Protein AF-A0AAD4LYK7-F1 (afdb_monomer)

Organism: NCBI:txid376703

Solvent-accessible surface area (backbone atoms only — not comparable to full-atom values): 7414 Å² total; per-residue (Å²): 136,85,81,64,79,72,73,75,69,79,71,77,64,86,78,76,68,64,75,81,60,74,49,46,43,82,35,34,35,33,31,46,42,76,45,100,92,63,58,49,70,34,34,42,39,53,85,88,63,39,31,36,40,49,88,94,44,77,42,85,47,49,72,66,55,64,75,66,46,87,54,51,78,73,45,78,41,69,41,64,75,69,77,84,77,52,96,83,63,80,54,66,74,56,57,50,52,53,50,52,56,49,53,54,54,51,51,51,48,52,52,50,51,54,56,60,73,74,108

pLDDT: mean 76.74, std 15.57, range [39.91, 94.5]

Foldseek 3Di:
DDDDPVVVVPPPDPCVDDPVVVQKDWAKWWFWADDPVDIFIKMWGPDPFTWIGGPVDIGGDDPCCVVPDPTDTPDIDIDGNDDPPDVPDDDVVVVVVVVVVVVVVVVVVVVVVVVVVVD

Radius of gyration: 25.35 Å; Cα contacts (8 Å, |Δi|>4): 107; chains: 1; bounding box: 47×56×75 Å

Sequence (119 aa):
MKVSLWFLISQVGSYRGPEALYDYELFAVINYDGQIDNGHYTSFTCFQDMCHYDDDKVTPAMLTNMLGTSAPIYIAFYVKTWLEYKPYITPSCVLTRESETKQAKEHEREVEDELFATV

Nearest PDB structures (foldseek):
  5wch-assembly1_D  TM=6.441E-01  e=1.184E-02  Homo sapiens
  5wch-assembly1_C  TM=6.425E-01  e=1.888E-02  Homo sapiens
  7lfu-assembly1_D  TM=6.868E-01  e=5.088E-02  Severe acute respiratory syndrome-related coronavirus
  7skr-assembly1_A  TM=5.493E-01  e=5.718E-02  Bat SARS CoV Rf1/2004
  4mm3-assembly1_B  TM=5.542E-01  e=6.425E-02  Severe acute respiratory syndrome-related coronavirus

Mean predicted aligned error: 15.48 Å

Secondary structure (DSSP, 8-state):
----GG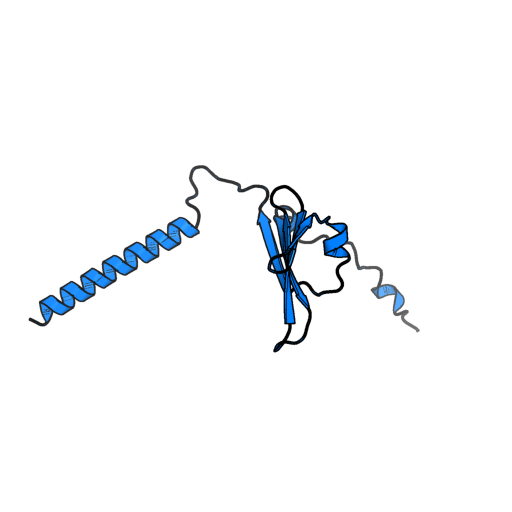GGSTT-------GGGGGEEEEEEEEEEEETTEEEEEEEEESSSEEEEETTEEEE--HHHHHT-SSPEEEEEEEES-----TT---HHHHHHHHHHHHHHHHHHHHHHHHHHT-

Structure (mmCIF, N/CA/C/O backbone):
data_AF-A0AAD4LYK7-F1
#
_entry.id   AF-A0AAD4LYK7-F1
#
loop_
_atom_site.group_PDB
_atom_site.id
_atom_site.type_symbol
_atom_site.label_atom_id
_atom_site.label_alt_id
_atom_site.label_comp_id
_atom_site.label_asym_id
_atom_site.label_entity_id
_atom_site.label_seq_id
_atom_site.pdbx_PDB_ins_code
_atom_site.Cartn_x
_atom_site.Cartn_y
_atom_site.Cartn_z
_atom_site.occupancy
_atom_site.B_iso_or_equiv
_atom_site.auth_seq_id
_atom_site.auth_comp_id
_atom_site.auth_asym_id
_atom_site.auth_atom_id
_atom_site.pdbx_PDB_model_num
ATOM 1 N N . MET A 1 1 ? -33.615 3.533 -47.305 1.00 39.91 1 MET A N 1
ATOM 2 C CA . MET A 1 1 ? -33.581 4.305 -46.043 1.00 39.91 1 MET A CA 1
ATOM 3 C C . MET A 1 1 ? -32.330 3.886 -45.282 1.00 39.91 1 MET A C 1
ATOM 5 O O . MET A 1 1 ? -32.253 2.742 -44.863 1.00 39.91 1 MET A O 1
ATOM 9 N N . LYS A 1 2 ? -31.298 4.739 -45.231 1.00 44.28 2 LYS A N 1
ATOM 10 C CA . LYS A 1 2 ? -30.034 4.458 -44.526 1.00 44.28 2 LYS A CA 1
ATOM 11 C C . LYS A 1 2 ? -30.176 4.967 -43.096 1.00 44.28 2 LYS A C 1
ATOM 13 O O . LYS A 1 2 ? -30.155 6.174 -42.878 1.00 44.28 2 LYS A O 1
ATOM 18 N N . VAL A 1 3 ? -30.382 4.056 -42.152 1.00 46.25 3 VAL A N 1
ATOM 19 C CA . VAL A 1 3 ? -30.377 4.387 -40.725 1.00 46.25 3 VAL A CA 1
ATOM 20 C C . VAL A 1 3 ? -28.917 4.614 -40.340 1.00 46.25 3 VAL A C 1
ATOM 22 O O . VAL A 1 3 ? -28.089 3.714 -40.466 1.00 46.25 3 VAL A O 1
ATOM 25 N N . SER A 1 4 ? -28.574 5.856 -40.007 1.00 44.59 4 SER A N 1
ATOM 26 C CA . SER A 1 4 ? -27.206 6.253 -39.681 1.00 44.59 4 SER A CA 1
ATOM 27 C C . SER A 1 4 ? -26.817 5.674 -38.320 1.00 44.59 4 SER A C 1
ATOM 29 O O . SER A 1 4 ? -27.402 6.034 -37.300 1.00 44.59 4 SER A O 1
ATOM 31 N N . LEU A 1 5 ? -25.809 4.797 -38.310 1.00 48.34 5 LEU A N 1
ATOM 32 C CA . LEU A 1 5 ? -25.238 4.157 -37.116 1.00 48.34 5 LEU A CA 1
ATOM 33 C C . LEU A 1 5 ? -24.651 5.174 -36.109 1.00 48.34 5 LEU A C 1
ATOM 35 O O . LEU A 1 5 ? -24.379 4.839 -34.961 1.00 48.34 5 LEU A O 1
ATOM 39 N N . TRP A 1 6 ? -24.513 6.438 -36.516 1.00 48.81 6 TRP A N 1
ATOM 40 C CA . TRP A 1 6 ? -24.038 7.539 -35.681 1.00 48.81 6 TRP A CA 1
ATOM 41 C C . TRP A 1 6 ? -25.028 7.986 -34.597 1.00 48.81 6 TRP A C 1
ATOM 43 O O . TRP A 1 6 ? -24.617 8.638 -33.642 1.00 48.81 6 TRP A O 1
ATOM 53 N N . PHE A 1 7 ? -26.315 7.628 -34.689 1.00 41.72 7 PHE A N 1
ATOM 54 C CA . PHE A 1 7 ? -27.311 8.079 -33.706 1.00 41.72 7 PHE A CA 1
ATOM 55 C C . PHE A 1 7 ? -27.255 7.313 -32.370 1.00 41.72 7 PHE A C 1
ATOM 57 O O . PHE A 1 7 ? -27.802 7.776 -31.375 1.00 41.72 7 PHE A O 1
ATOM 64 N N . LEU A 1 8 ? -26.565 6.166 -32.320 1.00 42.53 8 LEU A N 1
ATOM 65 C CA . LEU A 1 8 ? -26.492 5.314 -31.124 1.00 42.53 8 LEU A CA 1
ATOM 66 C C . LEU A 1 8 ? -25.271 5.585 -30.230 1.00 42.53 8 LEU A C 1
ATOM 68 O O . LEU A 1 8 ? -25.213 5.074 -29.118 1.00 42.53 8 LEU A O 1
ATOM 72 N N . ILE A 1 9 ? -24.321 6.417 -30.670 1.00 49.03 9 ILE A N 1
ATOM 73 C CA . ILE A 1 9 ? -23.088 6.704 -29.909 1.00 49.03 9 ILE A CA 1
ATOM 74 C C . ILE A 1 9 ? -23.234 7.966 -29.031 1.00 49.03 9 ILE A C 1
ATOM 76 O O . ILE A 1 9 ? -22.430 8.207 -28.138 1.00 49.03 9 ILE A O 1
ATOM 80 N N . SER A 1 10 ? -24.306 8.749 -29.197 1.00 43.31 10 SER A N 1
ATOM 81 C CA . SER A 1 10 ? -24.487 10.016 -28.466 1.00 43.31 10 SER A CA 1
ATOM 82 C C . SER A 1 10 ? -25.153 9.885 -27.083 1.00 43.31 10 SER A C 1
ATOM 84 O O . SER A 1 10 ? -25.501 10.899 -26.482 1.00 43.31 10 SER A O 1
ATOM 86 N N . GLN A 1 11 ? -25.351 8.666 -26.572 1.00 49.19 11 GLN A N 1
ATOM 87 C CA . GLN A 1 11 ? -26.004 8.399 -25.279 1.00 49.19 11 GLN A CA 1
ATOM 88 C C . GLN A 1 11 ? -25.069 7.743 -24.250 1.00 49.19 11 GLN A C 1
ATOM 90 O O . GLN A 1 11 ? -25.541 7.169 -23.274 1.00 49.19 11 GLN A O 1
ATOM 95 N N . VAL A 1 12 ? -23.745 7.877 -24.386 1.00 49.75 12 VAL A N 1
ATOM 96 C CA . VAL A 1 12 ? -22.848 7.652 -23.237 1.00 49.75 12 VAL A CA 1
ATOM 97 C C . VAL A 1 12 ? -22.858 8.922 -22.388 1.00 49.75 12 VAL A C 1
ATOM 99 O O . VAL A 1 12 ? -21.883 9.663 -22.292 1.00 49.75 12 VAL A O 1
ATOM 102 N N . GLY A 1 13 ? -24.031 9.215 -21.821 1.00 45.75 13 GLY A N 1
ATOM 103 C CA . GLY A 1 13 ? -24.132 10.121 -20.693 1.00 45.75 13 GLY A CA 1
ATOM 104 C C . GLY A 1 13 ? -23.180 9.621 -19.616 1.00 45.75 13 GLY A C 1
ATOM 105 O O . GLY A 1 13 ? -23.043 8.415 -19.420 1.00 45.75 13 GLY A O 1
ATOM 106 N N . SER A 1 14 ? -22.492 10.558 -18.972 1.00 54.94 14 SER A N 1
ATOM 107 C CA . SER A 1 14 ? -21.607 10.338 -17.832 1.00 54.94 14 SER A CA 1
ATOM 108 C C . SER A 1 14 ? -22.327 9.535 -16.740 1.00 54.94 14 SER A C 1
ATOM 110 O O . SER A 1 14 ? -22.857 10.117 -15.794 1.00 54.94 14 SER A O 1
ATOM 112 N N . TYR A 1 15 ? -22.361 8.204 -16.850 1.00 49.94 15 TYR A N 1
ATOM 113 C CA . TYR A 1 15 ? -22.798 7.318 -15.781 1.00 49.94 15 TYR A CA 1
ATOM 114 C C . TYR A 1 15 ? -21.676 7.329 -14.746 1.00 49.94 15 TYR A C 1
ATOM 116 O O . TYR A 1 15 ? -20.740 6.538 -14.733 1.00 49.94 15 TYR A O 1
ATOM 124 N N . ARG A 1 16 ? -21.709 8.348 -13.900 1.00 52.53 16 ARG A N 1
ATOM 125 C CA . ARG A 1 16 ? -20.731 8.569 -12.847 1.00 52.53 16 ARG A CA 1
ATOM 126 C C . ARG A 1 16 ? -21.079 7.645 -11.671 1.00 52.53 16 ARG A C 1
ATOM 128 O O . ARG A 1 16 ? -21.356 8.132 -10.594 1.00 52.53 16 ARG A O 1
ATOM 135 N N . GLY A 1 17 ? -21.138 6.333 -11.915 1.00 56.66 17 GLY A N 1
ATOM 136 C CA . GLY A 1 17 ? -21.387 5.275 -10.927 1.00 56.66 17 GLY A CA 1
ATOM 137 C C . GLY A 1 17 ? -22.614 5.447 -10.000 1.00 56.66 17 GLY A C 1
ATOM 138 O O . GLY A 1 17 ? -23.314 6.454 -10.018 1.00 56.66 17 GLY A O 1
ATOM 139 N N . PRO A 1 18 ? -22.926 4.434 -9.182 1.00 62.47 18 PRO A N 1
ATOM 140 C CA . PRO A 1 18 ? -23.778 4.585 -8.003 1.00 62.47 18 PRO A CA 1
ATOM 141 C C . PRO A 1 18 ? -23.181 5.583 -7.002 1.00 62.47 18 PRO A C 1
ATOM 143 O O . PRO A 1 18 ? -21.974 5.582 -6.782 1.00 62.47 18 PRO A O 1
ATOM 146 N N . GLU A 1 19 ? -24.014 6.378 -6.330 1.00 57.12 19 GLU A N 1
ATOM 147 C CA . GLU A 1 19 ? -23.547 7.396 -5.373 1.00 57.12 19 GLU A CA 1
ATOM 148 C C . GLU A 1 19 ? -22.748 6.792 -4.196 1.00 57.12 19 GLU A C 1
ATOM 150 O O . GLU A 1 19 ? -21.776 7.374 -3.728 1.00 57.12 19 GLU A O 1
ATOM 155 N N . ALA A 1 20 ? -23.070 5.552 -3.809 1.00 57.97 20 ALA A N 1
ATOM 156 C CA . ALA A 1 20 ? -22.364 4.789 -2.776 1.00 57.97 20 ALA A CA 1
ATOM 157 C C . ALA A 1 20 ? -20.886 4.473 -3.101 1.00 57.97 20 ALA A C 1
ATOM 159 O O . ALA A 1 20 ? -20.140 4.080 -2.206 1.00 57.97 20 ALA A O 1
ATOM 160 N N . LEU A 1 21 ? -20.449 4.624 -4.359 1.00 57.03 21 LEU A N 1
ATOM 161 C CA . LEU A 1 21 ? -19.040 4.479 -4.747 1.00 57.03 21 LEU A CA 1
ATOM 162 C C . LEU A 1 21 ? -18.195 5.707 -4.363 1.00 57.03 21 LEU A C 1
ATOM 164 O O . LEU A 1 21 ? -16.978 5.580 -4.272 1.00 57.03 21 LEU A O 1
ATOM 168 N N . TYR A 1 22 ? -18.810 6.870 -4.112 1.00 56.16 22 TYR A N 1
ATOM 169 C CA . TYR A 1 22 ? -18.091 8.105 -3.765 1.00 56.16 22 TYR A CA 1
ATOM 170 C C . TYR A 1 22 ? -17.633 8.186 -2.309 1.00 56.16 22 TYR A C 1
ATOM 172 O O . TYR A 1 22 ? -16.848 9.068 -1.975 1.00 56.16 22 TYR A O 1
ATOM 180 N N . ASP A 1 23 ? -18.067 7.254 -1.462 1.00 72.31 23 ASP A N 1
ATOM 181 C CA . ASP A 1 23 ? -17.623 7.176 -0.067 1.00 72.31 23 ASP A CA 1
ATOM 182 C C . ASP A 1 23 ? -16.283 6.446 0.094 1.00 72.31 23 ASP A C 1
ATOM 184 O O . ASP A 1 23 ? -15.811 6.272 1.219 1.00 72.31 23 ASP A O 1
ATOM 188 N N . TYR A 1 24 ? -15.699 5.966 -1.006 1.00 79.69 24 TYR A N 1
ATOM 189 C CA . TYR A 1 24 ? -14.501 5.144 -1.008 1.00 79.69 24 TYR A CA 1
ATOM 190 C C . TYR A 1 24 ? -13.337 5.861 -1.684 1.00 79.69 24 TYR A C 1
ATOM 192 O O . TYR A 1 24 ? -13.387 6.207 -2.864 1.00 79.69 24 TYR A O 1
ATOM 200 N N . GLU A 1 25 ? -12.255 6.024 -0.938 1.00 83.12 25 GLU A N 1
ATOM 201 C CA . GLU A 1 25 ? -11.000 6.571 -1.422 1.00 83.12 25 GLU A CA 1
ATOM 202 C C . GLU A 1 25 ? -10.040 5.436 -1.778 1.00 83.12 25 GLU A C 1
ATOM 204 O O . GLU A 1 25 ? -9.951 4.421 -1.079 1.00 83.12 25 GLU A O 1
ATOM 209 N N . LEU A 1 26 ? -9.334 5.588 -2.896 1.00 85.69 26 LEU A N 1
ATOM 210 C CA . LEU A 1 26 ? -8.315 4.634 -3.303 1.00 85.69 26 LEU A CA 1
ATOM 211 C C . LEU A 1 26 ? -7.110 4.755 -2.364 1.00 85.69 26 LEU A C 1
ATOM 213 O O . LEU A 1 26 ? -6.449 5.788 -2.327 1.00 85.69 26 LEU A O 1
ATOM 217 N N . PHE A 1 27 ? -6.824 3.685 -1.632 1.00 88.06 27 PHE A N 1
ATOM 218 C CA . PHE A 1 27 ? -5.781 3.664 -0.610 1.00 88.06 27 PHE A CA 1
ATOM 219 C C . PHE A 1 27 ? -4.483 3.041 -1.118 1.00 88.06 27 PHE A C 1
ATOM 221 O O . PHE A 1 27 ? -3.396 3.567 -0.882 1.00 88.06 27 PHE A O 1
ATOM 228 N N . ALA A 1 28 ? -4.589 1.913 -1.819 1.00 91.56 28 ALA A N 1
ATOM 229 C CA . ALA A 1 28 ? -3.429 1.207 -2.338 1.00 91.56 28 ALA A CA 1
ATOM 230 C C . ALA A 1 28 ? -3.754 0.482 -3.637 1.00 91.56 28 ALA A C 1
ATOM 232 O O . ALA A 1 28 ? -4.884 0.051 -3.860 1.00 91.56 28 ALA A O 1
ATOM 233 N N . VAL A 1 29 ? -2.749 0.314 -4.481 1.00 92.75 29 VAL A N 1
ATOM 234 C CA . VAL A 1 29 ? -2.838 -0.413 -5.739 1.00 92.75 29 VAL A CA 1
ATOM 235 C C . VAL A 1 29 ? -1.620 -1.296 -5.885 1.00 92.75 29 VAL A C 1
ATOM 237 O O . VAL A 1 29 ? -0.497 -0.844 -5.685 1.00 92.75 29 VAL A O 1
ATOM 240 N N . ILE A 1 30 ? -1.852 -2.555 -6.233 1.00 94.06 30 ILE A N 1
ATOM 241 C CA . ILE A 1 30 ? -0.810 -3.507 -6.588 1.00 94.06 30 ILE A CA 1
ATOM 242 C C . ILE A 1 30 ? -0.827 -3.669 -8.097 1.00 94.06 30 ILE A C 1
ATOM 244 O O . ILE A 1 30 ? -1.843 -4.044 -8.696 1.00 94.06 30 ILE A O 1
ATOM 248 N N . ASN A 1 31 ? 0.326 -3.402 -8.684 1.00 92.81 31 ASN A N 1
ATOM 249 C CA . ASN A 1 31 ? 0.584 -3.587 -10.091 1.00 92.81 31 ASN A CA 1
ATOM 250 C C . ASN A 1 31 ? 1.304 -4.911 -10.286 1.00 92.81 31 ASN A C 1
ATOM 252 O O . ASN A 1 31 ? 2.047 -5.379 -9.421 1.00 92.81 31 ASN A O 1
ATOM 256 N N . TYR A 1 32 ? 1.077 -5.498 -11.448 1.00 91.88 32 TYR A N 1
ATOM 257 C CA . TYR A 1 32 ? 1.763 -6.702 -11.860 1.00 91.88 32 TYR A CA 1
ATOM 258 C C . TYR A 1 32 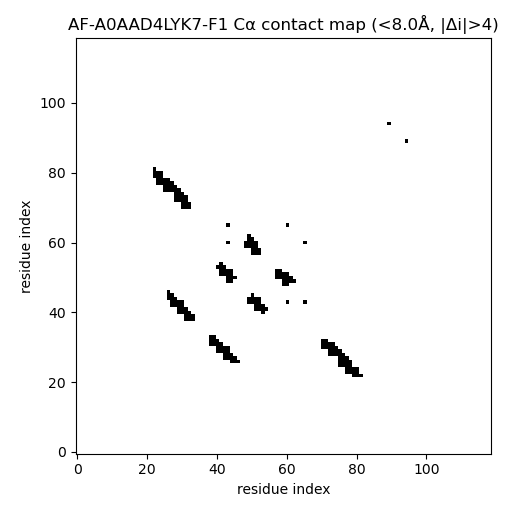? 2.282 -6.509 -13.274 1.00 91.88 32 TYR A C 1
ATOM 260 O O . TYR A 1 32 ? 1.504 -6.204 -14.179 1.00 91.88 32 TYR A O 1
ATOM 268 N N . ASP A 1 33 ? 3.585 -6.683 -13.457 1.00 90.75 33 ASP A N 1
ATOM 269 C CA . ASP A 1 33 ? 4.224 -6.598 -14.764 1.00 90.75 33 ASP A CA 1
ATOM 270 C C . ASP A 1 33 ? 4.934 -7.911 -15.094 1.00 90.75 33 ASP A C 1
ATOM 272 O O . ASP A 1 33 ? 5.795 -8.370 -14.346 1.00 90.75 33 ASP A O 1
ATOM 276 N N . GLY A 1 34 ? 4.564 -8.538 -16.210 1.00 88.56 34 GLY A N 1
ATOM 277 C CA . GLY A 1 34 ? 5.167 -9.787 -16.676 1.00 88.56 34 GLY A CA 1
ATOM 278 C C . GLY A 1 34 ? 4.166 -10.898 -16.994 1.00 88.56 34 GLY A C 1
ATOM 279 O O . GLY A 1 34 ? 2.980 -10.664 -17.227 1.00 88.56 34 GLY A O 1
ATOM 280 N N . GLN A 1 35 ? 4.681 -12.125 -17.082 1.00 87.06 35 GLN A N 1
ATOM 281 C CA . GLN A 1 35 ? 3.904 -13.330 -17.392 1.00 87.06 35 GLN A CA 1
ATOM 282 C C . GLN A 1 35 ? 3.611 -14.124 -16.130 1.00 87.06 35 GLN A C 1
ATOM 284 O O . GLN A 1 35 ? 4.424 -14.086 -15.215 1.00 87.06 35 GLN A O 1
ATOM 289 N N . ILE A 1 36 ? 2.529 -14.913 -16.132 1.00 83.75 36 ILE A N 1
ATOM 290 C CA . ILE A 1 36 ? 2.021 -15.650 -14.959 1.00 83.75 36 ILE A CA 1
ATOM 291 C C . ILE A 1 36 ? 3.106 -16.393 -14.158 1.00 83.75 36 ILE A C 1
ATOM 293 O O . ILE A 1 36 ? 3.055 -16.392 -12.932 1.00 83.75 36 ILE A O 1
ATOM 297 N N . ASP A 1 37 ? 4.109 -16.953 -14.841 1.00 87.81 37 ASP A N 1
ATOM 298 C CA . ASP A 1 37 ? 5.204 -17.714 -14.23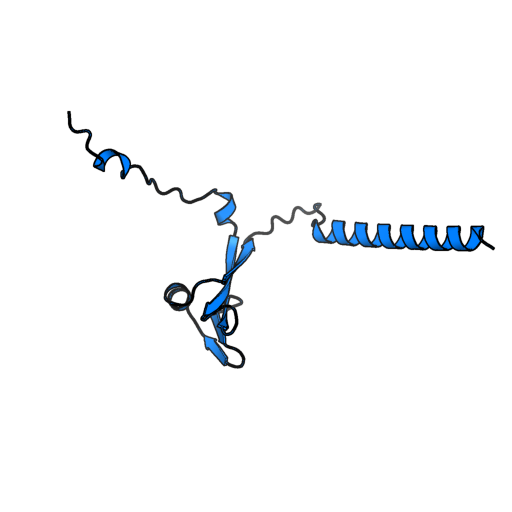0 1.00 87.81 37 ASP A CA 1
ATOM 299 C C . ASP A 1 37 ? 6.400 -16.851 -13.794 1.00 87.81 37 ASP A C 1
ATOM 301 O O . ASP A 1 37 ? 7.218 -17.287 -12.988 1.00 87.81 37 ASP A O 1
ATOM 305 N N . ASN A 1 38 ? 6.540 -15.643 -14.343 1.00 87.06 38 ASN A N 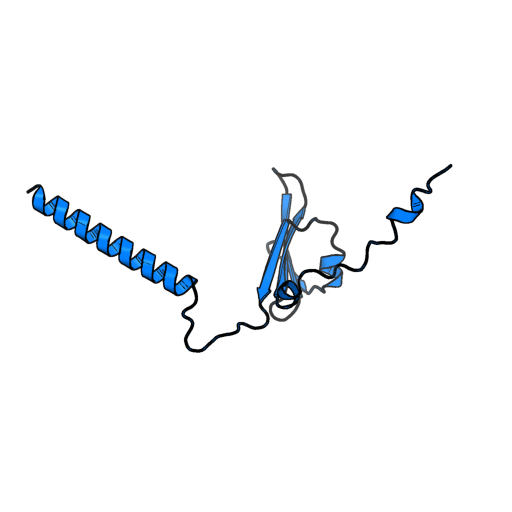1
ATOM 306 C CA . ASN A 1 38 ? 7.668 -14.754 -14.092 1.00 87.06 38 ASN A CA 1
ATOM 307 C C . ASN A 1 38 ? 7.255 -13.286 -14.277 1.00 87.06 38 ASN A C 1
ATOM 309 O O . ASN A 1 38 ? 7.483 -12.677 -15.329 1.00 87.06 38 ASN A O 1
ATOM 313 N N . GLY A 1 39 ? 6.615 -12.738 -13.250 1.00 89.19 39 GLY A N 1
ATOM 314 C CA . GLY A 1 39 ? 6.242 -11.332 -13.188 1.00 89.19 39 GLY A CA 1
ATOM 315 C C . GLY A 1 39 ? 6.700 -10.686 -11.891 1.00 89.19 39 GLY A C 1
ATOM 316 O O . GLY A 1 39 ? 7.068 -11.371 -10.936 1.00 89.19 39 GLY A O 1
ATOM 317 N N . HIS A 1 40 ? 6.685 -9.361 -11.889 1.00 91.56 40 HIS A N 1
ATOM 318 C CA . HIS A 1 40 ? 7.129 -8.526 -10.791 1.00 91.56 40 HIS A CA 1
ATOM 319 C C . HIS A 1 40 ? 5.953 -7.758 -10.203 1.00 91.56 40 HIS A C 1
ATOM 321 O O . HIS A 1 40 ? 5.162 -7.161 -10.938 1.00 91.56 40 HIS A O 1
ATOM 327 N N . TYR A 1 41 ? 5.829 -7.795 -8.880 1.00 93.62 41 TYR A N 1
ATOM 328 C CA . TYR A 1 41 ? 4.783 -7.072 -8.171 1.00 93.62 41 TYR A CA 1
ATOM 329 C C . TYR A 1 41 ? 5.354 -5.782 -7.610 1.00 93.62 41 TYR A C 1
ATOM 331 O O . TYR A 1 41 ? 6.313 -5.795 -6.845 1.00 93.62 41 TYR A O 1
ATOM 339 N N . THR A 1 42 ? 4.706 -4.671 -7.935 1.00 94.50 42 THR A N 1
ATOM 340 C CA . THR A 1 42 ? 4.986 -3.382 -7.303 1.00 94.50 42 THR A CA 1
ATOM 341 C C . THR A 1 42 ? 3.710 -2.821 -6.706 1.00 94.50 42 THR A C 1
ATOM 343 O O . THR A 1 42 ? 2.605 -3.278 -7.015 1.00 94.50 42 THR A O 1
ATOM 346 N N . SER A 1 43 ? 3.822 -1.841 -5.813 1.00 94.19 43 SER A N 1
ATOM 347 C CA . SER A 1 43 ? 2.630 -1.216 -5.244 1.00 94.19 43 SER A CA 1
ATOM 348 C C . SER A 1 43 ? 2.745 0.289 -5.098 1.00 94.19 43 SER A C 1
ATOM 350 O O . SER A 1 43 ? 3.814 0.830 -4.837 1.00 94.19 43 SER A O 1
ATOM 352 N N . PHE A 1 44 ? 1.613 0.966 -5.245 1.00 93.88 44 PHE A N 1
ATOM 353 C CA . PHE A 1 44 ? 1.428 2.365 -4.895 1.00 93.88 44 PHE A CA 1
ATOM 354 C C . PHE A 1 44 ? 0.520 2.426 -3.674 1.00 93.88 44 PHE A C 1
ATOM 356 O O . PHE A 1 44 ? -0.593 1.912 -3.725 1.00 93.88 44 PHE A O 1
ATOM 363 N N . THR A 1 45 ? 0.973 3.036 -2.583 1.00 92.00 45 THR A N 1
ATOM 364 C CA . THR A 1 45 ? 0.172 3.160 -1.354 1.00 92.00 45 THR A CA 1
ATOM 365 C C . THR A 1 45 ? 0.174 4.599 -0.859 1.00 92.00 45 THR A C 1
ATOM 367 O O . THR A 1 45 ? 1.215 5.256 -0.858 1.00 92.00 45 THR A O 1
ATOM 370 N N . CYS A 1 46 ? -0.994 5.074 -0.426 1.00 83.06 46 CYS A N 1
ATOM 371 C CA . CYS A 1 46 ? -1.209 6.400 0.138 1.00 83.06 46 CYS A CA 1
ATOM 372 C C . CYS A 1 46 ? -1.516 6.276 1.640 1.00 83.06 46 CYS A C 1
ATOM 374 O O . CYS A 1 46 ? -2.630 5.926 2.018 1.00 83.06 46 CYS A O 1
ATOM 376 N N . PHE A 1 47 ? -0.523 6.531 2.502 1.00 72.56 47 PHE A N 1
ATOM 377 C CA . PHE A 1 47 ? -0.723 6.567 3.964 1.00 72.56 47 PHE A CA 1
ATOM 378 C C . PHE A 1 47 ? -0.645 7.993 4.531 1.00 72.56 47 PHE A C 1
ATOM 380 O O . PHE A 1 47 ? -1.517 8.408 5.289 1.00 72.56 47 PHE A O 1
ATOM 387 N N . GLN A 1 48 ? 0.391 8.743 4.150 1.00 76.81 48 GLN A N 1
ATOM 388 C CA . GLN A 1 48 ? 0.541 10.181 4.426 1.00 76.81 48 GLN A CA 1
ATOM 389 C C . GLN A 1 48 ? 0.854 10.906 3.120 1.00 76.81 48 GLN A C 1
ATOM 391 O O . GLN A 1 48 ? 0.110 11.787 2.708 1.00 76.81 48 GLN A O 1
ATOM 396 N N . ASP A 1 49 ? 1.897 10.431 2.442 1.00 83.50 49 ASP A N 1
ATOM 397 C CA . ASP A 1 49 ? 2.220 10.746 1.058 1.00 83.50 49 ASP A CA 1
ATOM 398 C C . ASP A 1 49 ? 2.120 9.469 0.211 1.00 83.50 49 ASP A C 1
ATOM 400 O O . ASP A 1 49 ? 2.207 8.350 0.730 1.00 83.50 49 ASP A O 1
ATOM 404 N N . MET A 1 50 ? 1.916 9.631 -1.097 1.00 87.81 50 MET A N 1
ATOM 405 C CA . MET A 1 50 ? 1.894 8.511 -2.035 1.00 87.81 50 MET A CA 1
ATOM 406 C C . MET A 1 50 ? 3.321 7.990 -2.233 1.00 87.81 50 MET A C 1
ATOM 408 O O . MET A 1 50 ? 4.210 8.742 -2.628 1.00 87.81 50 MET A O 1
ATOM 412 N N . CYS A 1 51 ? 3.534 6.696 -2.021 1.00 93.12 51 CYS A N 1
ATOM 413 C CA . CYS A 1 51 ? 4.820 6.038 -2.241 1.00 93.12 51 CYS A CA 1
ATOM 414 C C . CYS A 1 51 ? 4.664 4.852 -3.192 1.00 93.12 51 CYS A C 1
ATOM 416 O O . CYS A 1 51 ? 3.658 4.142 -3.153 1.00 93.12 51 CYS A O 1
ATOM 418 N N . HIS A 1 52 ? 5.677 4.641 -4.027 1.00 93.44 52 HIS A N 1
ATOM 419 C CA . HIS A 1 52 ? 5.861 3.441 -4.825 1.00 93.44 52 HIS A CA 1
ATOM 420 C C . HIS A 1 52 ? 6.825 2.494 -4.107 1.00 93.44 52 HIS A C 1
ATOM 422 O O . HIS A 1 52 ? 7.907 2.901 -3.676 1.00 93.44 52 HIS A O 1
ATOM 428 N N . TYR A 1 53 ? 6.420 1.239 -3.985 1.00 93.50 53 TYR A N 1
ATOM 429 C CA . TYR A 1 53 ? 7.162 0.169 -3.340 1.00 93.50 53 TYR A CA 1
ATOM 430 C C . TYR A 1 53 ? 7.520 -0.882 -4.383 1.00 93.50 53 TYR A C 1
ATOM 432 O O . TYR A 1 53 ? 6.641 -1.430 -5.053 1.00 93.50 53 TYR A O 1
ATOM 440 N N . ASP A 1 54 ? 8.814 -1.144 -4.486 1.00 93.31 54 ASP A N 1
ATOM 441 C CA . ASP A 1 54 ? 9.438 -2.079 -5.412 1.00 93.31 54 ASP A CA 1
ATOM 442 C C . ASP A 1 54 ? 10.486 -2.877 -4.623 1.00 93.31 54 ASP A C 1
ATOM 444 O O . ASP A 1 54 ? 11.612 -2.418 -4.438 1.00 93.31 54 ASP A O 1
ATOM 448 N N . ASP A 1 55 ? 10.061 -4.005 -4.047 1.00 92.81 55 ASP A N 1
ATOM 449 C CA . ASP A 1 55 ? 10.819 -4.830 -3.099 1.00 92.81 55 ASP A CA 1
ATOM 450 C C . ASP A 1 55 ? 11.524 -4.025 -1.988 1.00 92.81 55 ASP A C 1
ATOM 452 O O . ASP A 1 55 ? 10.895 -3.596 -1.019 1.00 92.81 55 ASP A O 1
ATOM 456 N N . ASP A 1 56 ? 12.838 -3.821 -2.097 1.00 93.62 56 ASP A N 1
ATOM 457 C CA . ASP A 1 56 ? 13.650 -3.099 -1.117 1.00 93.62 56 ASP A CA 1
ATOM 458 C C . ASP A 1 56 ? 13.696 -1.580 -1.366 1.00 93.62 56 ASP A C 1
ATOM 460 O O . ASP A 1 56 ? 14.280 -0.829 -0.577 1.00 93.62 56 ASP A O 1
ATOM 464 N N . LYS A 1 57 ? 13.094 -1.106 -2.462 1.00 93.75 57 LYS A N 1
ATOM 465 C CA . LYS A 1 57 ? 13.078 0.299 -2.873 1.00 93.75 57 LYS A CA 1
ATOM 466 C C . LYS A 1 57 ? 11.741 0.944 -2.543 1.00 93.75 57 LYS A C 1
ATOM 468 O O . LYS A 1 57 ? 10.677 0.490 -2.952 1.00 93.75 57 LYS A O 1
ATOM 473 N N . VAL A 1 58 ? 11.820 2.079 -1.853 1.00 93.88 58 VAL A N 1
ATOM 474 C CA . VAL A 1 58 ? 10.670 2.939 -1.565 1.00 93.88 58 VAL A CA 1
ATOM 475 C C . VAL A 1 58 ? 10.939 4.307 -2.167 1.00 93.88 58 VAL A C 1
ATOM 477 O O . VAL A 1 58 ? 11.907 4.972 -1.792 1.00 93.88 58 VAL A O 1
ATOM 480 N N . THR A 1 59 ? 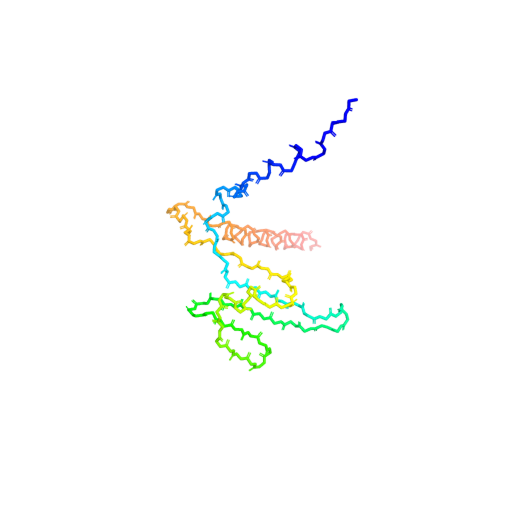10.099 4.726 -3.110 1.00 93.69 59 THR A N 1
ATOM 481 C CA . THR A 1 59 ? 10.231 6.017 -3.788 1.00 93.69 59 THR A CA 1
ATOM 482 C C . THR A 1 59 ? 8.969 6.859 -3.607 1.00 93.69 59 THR A C 1
ATOM 484 O O . THR A 1 59 ? 7.860 6.358 -3.792 1.00 93.69 59 THR A O 1
ATOM 487 N N . PRO A 1 60 ? 9.094 8.152 -3.258 1.00 93.56 60 PRO A N 1
ATOM 488 C CA . PRO A 1 60 ? 7.953 9.058 -3.268 1.00 93.56 60 PRO A CA 1
ATOM 489 C C . PRO A 1 60 ? 7.333 9.114 -4.666 1.00 93.56 60 PRO A C 1
ATOM 491 O O . PRO A 1 60 ? 8.039 9.201 -5.674 1.00 93.56 60 PRO A O 1
ATOM 494 N N . ALA A 1 61 ? 6.011 9.078 -4.729 1.00 91.19 61 ALA A N 1
ATOM 495 C CA . ALA A 1 61 ? 5.244 9.067 -5.961 1.00 91.19 61 ALA A CA 1
ATOM 496 C C . ALA A 1 61 ? 4.111 10.098 -5.904 1.00 91.19 61 ALA A C 1
ATOM 498 O O . ALA A 1 61 ? 3.815 10.699 -4.878 1.00 91.19 61 ALA A O 1
ATOM 499 N N . MET A 1 62 ? 3.469 10.318 -7.046 1.00 88.19 62 MET A N 1
ATOM 500 C CA . MET A 1 62 ? 2.246 11.110 -7.153 1.00 88.19 62 MET A CA 1
ATOM 501 C C . MET A 1 62 ? 1.171 10.277 -7.838 1.00 88.19 62 MET A C 1
ATOM 503 O O . MET A 1 62 ? 1.477 9.318 -8.551 1.00 88.19 62 MET A O 1
ATOM 507 N N . LEU A 1 63 ? -0.092 10.679 -7.687 1.00 84.94 63 LEU A N 1
ATOM 508 C CA . LEU A 1 63 ? -1.213 10.027 -8.369 1.00 84.94 63 LEU A CA 1
ATOM 509 C C . LEU A 1 63 ? -1.022 9.983 -9.892 1.00 84.94 63 LEU A C 1
ATOM 511 O O . LEU A 1 63 ? -1.352 8.990 -10.529 1.00 84.94 63 LEU A O 1
ATOM 515 N N . THR A 1 64 ? -0.408 11.014 -10.472 1.00 86.19 64 THR A N 1
ATOM 516 C CA . THR A 1 64 ? -0.041 11.046 -11.894 1.00 86.19 64 THR A CA 1
ATOM 517 C C . THR A 1 64 ? 0.906 9.917 -12.288 1.00 86.19 64 THR A C 1
ATOM 519 O O . THR A 1 64 ? 0.783 9.381 -13.383 1.00 86.19 64 THR A O 1
ATOM 522 N N . ASN A 1 65 ? 1.827 9.532 -11.403 1.00 85.88 65 ASN A N 1
ATOM 523 C CA . ASN A 1 65 ? 2.801 8.475 -11.669 1.00 85.88 65 ASN A CA 1
ATOM 524 C C . ASN A 1 65 ? 2.110 7.112 -11.641 1.00 85.88 65 ASN A C 1
ATOM 526 O O . ASN A 1 65 ? 2.351 6.284 -12.513 1.00 85.88 65 ASN A O 1
ATOM 530 N N . MET A 1 66 ? 1.199 6.917 -10.685 1.00 85.00 66 MET A N 1
ATOM 531 C CA . MET A 1 66 ? 0.378 5.713 -10.601 1.00 85.00 66 MET A CA 1
ATOM 532 C C . MET A 1 66 ? -0.504 5.555 -11.852 1.00 85.00 66 MET A C 1
ATOM 534 O O . MET A 1 66 ? -0.497 4.503 -12.482 1.00 85.00 66 MET A O 1
ATOM 538 N N . LEU A 1 67 ? -1.214 6.615 -12.256 1.00 84.12 67 LEU A N 1
ATOM 539 C CA . LEU A 1 67 ? -2.095 6.601 -13.433 1.00 84.12 67 LEU A CA 1
ATOM 540 C C . LEU A 1 67 ? -1.335 6.519 -14.766 1.00 84.12 67 LEU A C 1
ATOM 542 O O . LEU A 1 67 ? -1.885 6.045 -15.754 1.00 84.12 67 LEU A O 1
ATOM 546 N N . GLY A 1 68 ? -0.092 7.005 -14.805 1.00 82.94 68 GLY A N 1
ATOM 547 C CA . GLY A 1 68 ? 0.781 6.950 -15.978 1.00 82.94 68 GLY A CA 1
ATOM 548 C C . GLY A 1 68 ? 1.615 5.671 -16.083 1.00 82.94 68 GLY A C 1
ATOM 549 O O . GLY A 1 68 ? 2.377 5.528 -17.038 1.00 82.94 68 GLY A O 1
ATOM 550 N N . THR A 1 69 ? 1.510 4.758 -15.114 1.00 84.75 69 THR A N 1
ATOM 551 C CA . THR A 1 69 ? 2.256 3.497 -15.133 1.00 84.75 69 THR A CA 1
ATOM 552 C C . THR A 1 69 ? 1.704 2.572 -16.221 1.00 84.75 69 THR A C 1
ATOM 554 O O . THR A 1 69 ? 0.496 2.400 -16.349 1.00 84.75 69 THR A O 1
ATOM 557 N N . SER A 1 70 ? 2.596 1.968 -17.015 1.00 81.94 70 SER A N 1
ATOM 558 C CA . SER A 1 70 ? 2.208 1.049 -18.099 1.00 81.94 70 SER A CA 1
ATOM 559 C C . SER A 1 70 ? 1.797 -0.340 -17.601 1.00 81.94 70 SER A C 1
ATOM 561 O O . SER A 1 70 ? 1.132 -1.069 -18.337 1.00 81.94 70 SER A O 1
ATOM 563 N N . ALA A 1 71 ? 2.217 -0.723 -16.393 1.00 85.56 71 ALA A N 1
ATOM 564 C CA . ALA A 1 71 ? 1.864 -2.005 -15.797 1.00 85.56 71 ALA A CA 1
ATOM 565 C C . ALA A 1 71 ? 0.371 -2.028 -15.418 1.00 85.56 71 ALA A C 1
ATOM 567 O O . ALA A 1 71 ? -0.119 -1.063 -14.819 1.00 85.56 71 ALA A O 1
ATOM 568 N N . PRO A 1 72 ? -0.365 -3.103 -15.748 1.00 87.75 72 PRO A N 1
ATOM 569 C CA . PRO A 1 72 ? -1.764 -3.227 -15.381 1.00 87.75 72 PRO A CA 1
ATOM 570 C C . PRO A 1 72 ? -1.937 -3.323 -13.861 1.00 87.75 72 PRO A C 1
ATOM 572 O O . PRO A 1 72 ? -1.137 -3.925 -13.140 1.00 87.75 72 PRO A O 1
ATOM 575 N N . ILE A 1 73 ? -3.042 -2.752 -13.387 1.00 90.12 73 ILE A N 1
ATOM 576 C CA . ILE A 1 73 ? -3.478 -2.891 -12.001 1.00 90.12 73 ILE A CA 1
ATOM 577 C C . ILE A 1 73 ? -4.015 -4.308 -11.808 1.00 90.12 73 ILE A C 1
ATOM 579 O O . ILE A 1 73 ? -4.968 -4.706 -12.479 1.00 90.12 73 ILE A O 1
ATOM 583 N N . TYR A 1 74 ? -3.423 -5.048 -10.875 1.00 90.88 74 TYR A N 1
ATOM 584 C CA . TYR A 1 74 ? -3.864 -6.391 -10.516 1.00 90.88 74 TYR A CA 1
ATOM 585 C C . TYR A 1 74 ? -4.860 -6.361 -9.354 1.00 90.88 74 TYR A C 1
ATOM 587 O O . TYR A 1 74 ? -5.904 -7.008 -9.411 1.00 90.88 74 TYR A O 1
ATOM 595 N N . ILE A 1 75 ? -4.570 -5.576 -8.311 1.00 92.12 75 ILE A N 1
ATOM 596 C CA . ILE A 1 75 ? -5.428 -5.436 -7.126 1.00 92.12 75 ILE A CA 1
ATOM 597 C C . ILE A 1 75 ? -5.523 -3.957 -6.751 1.00 92.12 75 ILE A C 1
ATOM 599 O O . ILE A 1 75 ? -4.517 -3.254 -6.732 1.00 92.12 75 ILE A O 1
ATOM 603 N N . ALA A 1 76 ? -6.724 -3.492 -6.407 1.00 91.12 76 ALA A N 1
ATOM 604 C CA . ALA A 1 76 ? -6.958 -2.148 -5.887 1.00 91.12 76 ALA A CA 1
ATOM 605 C C . ALA A 1 76 ? -7.680 -2.216 -4.537 1.00 91.12 76 ALA A C 1
ATOM 607 O O . ALA A 1 76 ? -8.676 -2.923 -4.381 1.00 91.12 76 ALA A O 1
ATOM 608 N N . PHE A 1 77 ? -7.176 -1.458 -3.570 1.00 90.06 77 PHE A N 1
ATOM 609 C CA . PHE A 1 77 ? -7.726 -1.325 -2.232 1.00 90.06 77 PHE A CA 1
ATOM 610 C C . PHE A 1 77 ? -8.412 0.024 -2.085 1.00 90.06 77 PHE A C 1
ATOM 612 O O . PHE A 1 77 ? -7.804 1.077 -2.279 1.00 90.06 77 PHE A O 1
ATOM 619 N N . TYR A 1 78 ? -9.671 -0.032 -1.674 1.00 87.94 78 TYR A N 1
ATOM 620 C CA . TYR A 1 78 ? -10.494 1.132 -1.405 1.00 87.94 78 TYR A CA 1
ATOM 621 C C . TYR A 1 78 ? -10.864 1.166 0.073 1.00 87.94 78 TYR A C 1
ATOM 623 O O . TYR A 1 78 ? -11.256 0.148 0.646 1.00 87.94 78 TYR A O 1
ATOM 631 N N . VAL A 1 79 ? -10.757 2.339 0.687 1.00 83.38 79 VAL A N 1
ATOM 632 C CA . VAL A 1 79 ? -11.100 2.568 2.092 1.00 83.38 79 VAL A CA 1
ATOM 633 C C . VAL A 1 79 ? -12.272 3.530 2.157 1.00 83.38 79 VAL A C 1
ATOM 635 O O . VAL A 1 79 ? -12.304 4.526 1.443 1.00 83.38 79 VAL A O 1
ATOM 638 N N . LYS A 1 80 ? -13.249 3.236 3.018 1.00 83.62 80 LYS A N 1
ATOM 639 C CA . LYS A 1 80 ? -14.382 4.135 3.233 1.00 83.62 80 LYS A CA 1
ATOM 640 C C . LYS A 1 80 ? -13.918 5.367 4.019 1.00 83.62 80 LYS A C 1
ATOM 642 O O . LYS A 1 80 ? -13.460 5.210 5.149 1.00 83.62 80 LYS A O 1
ATOM 647 N N . THR A 1 81 ? -14.059 6.564 3.450 1.00 70.06 81 THR A N 1
ATOM 648 C CA . THR A 1 81 ? -13.577 7.830 4.036 1.00 70.06 81 THR A CA 1
ATOM 649 C C . THR A 1 81 ? -14.260 8.135 5.368 1.00 70.06 81 THR A C 1
ATOM 651 O O . THR A 1 81 ? -13.612 8.529 6.335 1.00 70.06 81 THR A O 1
ATOM 654 N N . TRP A 1 82 ? -15.571 7.895 5.443 1.00 66.69 82 TRP A N 1
ATOM 655 C CA . TRP A 1 82 ? -16.359 8.079 6.657 1.00 66.69 82 TRP A CA 1
ATOM 656 C C . TRP A 1 82 ? -16.931 6.742 7.104 1.00 66.69 82 TRP A C 1
ATOM 658 O O . TRP A 1 82 ? -17.888 6.213 6.529 1.00 66.69 82 TRP A O 1
ATOM 668 N N . LEU A 1 83 ? -16.356 6.185 8.168 1.00 62.41 83 LEU A N 1
ATOM 669 C CA . LEU A 1 83 ? -17.043 5.144 8.914 1.00 62.41 83 LEU A CA 1
ATOM 670 C C . LEU A 1 83 ? -18.197 5.824 9.659 1.00 62.41 83 LEU A C 1
ATOM 672 O O . LEU A 1 83 ? -17.975 6.525 10.644 1.00 62.41 83 LEU A O 1
ATOM 676 N N . GLU A 1 84 ? -19.434 5.636 9.197 1.00 61.59 84 GLU A N 1
ATOM 677 C CA . GLU A 1 84 ? -20.624 5.976 9.985 1.00 61.59 84 GLU A CA 1
ATOM 678 C C . GLU A 1 84 ? -20.695 5.044 11.199 1.00 61.59 84 GLU A C 1
ATOM 680 O O . GLU A 1 84 ? -21.427 4.051 11.223 1.00 61.59 84 GLU A O 1
ATOM 685 N N . TYR A 1 85 ? -19.887 5.334 12.216 1.00 55.59 85 TYR A N 1
ATOM 686 C CA . TYR A 1 85 ? -19.904 4.598 13.463 1.00 55.59 85 TYR A CA 1
ATOM 687 C C . TYR A 1 85 ? -21.161 5.002 14.228 1.00 55.59 85 TYR A C 1
ATOM 689 O O . TYR A 1 85 ? -21.169 5.963 14.999 1.00 55.59 85 TYR A O 1
ATOM 697 N N . LYS A 1 86 ? -22.271 4.297 13.992 1.00 68.81 86 LYS A N 1
ATOM 698 C CA . LYS A 1 86 ? -23.436 4.453 14.862 1.00 68.81 86 LYS A CA 1
ATOM 699 C C . LYS A 1 86 ? -23.054 3.872 16.229 1.00 68.81 86 LYS A C 1
ATOM 701 O O . LYS A 1 86 ? -22.597 2.730 16.272 1.00 68.81 86 LYS A O 1
ATOM 706 N N . PRO A 1 87 ? -23.271 4.597 17.340 1.00 65.62 87 PRO A N 1
ATOM 707 C CA . PRO A 1 87 ? -22.777 4.228 18.673 1.00 65.62 87 PRO A CA 1
ATOM 708 C C . PRO A 1 87 ? -23.278 2.875 19.215 1.00 65.62 87 PRO A C 1
ATOM 710 O O . PRO A 1 87 ? -22.808 2.426 20.254 1.00 65.62 87 PRO A O 1
ATOM 713 N N . TYR A 1 88 ? -24.199 2.212 18.511 1.00 68.31 88 TYR A N 1
ATOM 714 C CA . TYR A 1 88 ? -24.793 0.928 18.888 1.00 68.31 88 TYR A CA 1
ATOM 715 C C . TYR A 1 88 ? -24.620 -0.166 17.824 1.00 68.31 88 TYR A C 1
ATOM 717 O O . TYR A 1 88 ? -25.279 -1.199 17.905 1.00 68.31 88 TYR A O 1
ATOM 725 N N . ILE A 1 89 ? -23.785 0.050 16.800 1.00 68.69 89 ILE A N 1
ATOM 726 C CA . ILE A 1 89 ? -23.487 -0.982 15.803 1.00 68.69 89 ILE A CA 1
ATOM 727 C C . ILE A 1 89 ? -22.180 -1.663 16.187 1.00 68.69 89 ILE A C 1
ATOM 729 O O . ILE A 1 89 ? -21.100 -1.095 16.040 1.00 68.69 89 ILE A O 1
ATOM 733 N N . THR A 1 90 ? -22.283 -2.910 16.637 1.00 68.50 90 THR A N 1
ATOM 734 C CA . THR A 1 90 ? -21.128 -3.803 16.693 1.00 68.50 90 THR A CA 1
ATOM 735 C C . THR A 1 90 ? -20.714 -4.123 15.254 1.00 68.50 90 THR A C 1
ATOM 737 O O . THR A 1 90 ? -21.548 -4.612 14.484 1.00 68.50 90 THR A O 1
ATOM 740 N N . PRO A 1 91 ? -19.467 -3.838 14.842 1.00 68.88 91 PRO A N 1
ATOM 741 C CA . PRO A 1 91 ? -19.022 -4.133 13.487 1.00 68.88 91 PRO A CA 1
ATOM 742 C C . PRO A 1 91 ? -19.104 -5.639 13.215 1.00 68.88 91 PRO A C 1
ATOM 744 O O . PRO A 1 91 ? -18.826 -6.461 14.091 1.00 68.88 91 PRO A O 1
ATOM 747 N N . SER A 1 92 ? -19.465 -6.007 11.985 1.00 68.00 92 SER A N 1
ATOM 748 C CA . SER A 1 92 ? -19.694 -7.404 11.592 1.00 68.00 92 SER A CA 1
ATOM 749 C C . SER A 1 92 ? -18.493 -8.306 11.876 1.00 68.00 92 SER A C 1
ATOM 751 O O . SER A 1 92 ? -18.679 -9.430 12.319 1.00 68.00 92 SER A O 1
ATOM 753 N N . CYS A 1 93 ? -17.265 -7.805 11.723 1.00 58.78 93 CYS A N 1
ATOM 754 C CA . CYS A 1 93 ? -16.051 -8.571 12.010 1.00 58.78 93 CYS A CA 1
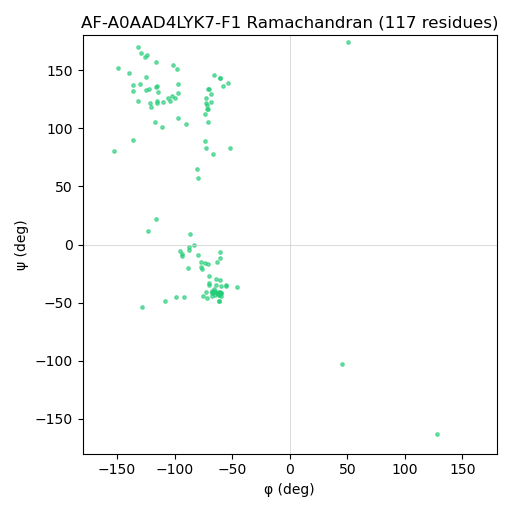ATOM 755 C C . CYS A 1 93 ? -15.901 -8.960 13.490 1.00 58.78 93 CYS A C 1
ATOM 757 O O . CYS A 1 93 ? -15.307 -9.994 13.789 1.00 58.78 93 CYS A O 1
ATOM 759 N N . VAL A 1 94 ? -16.439 -8.159 14.415 1.00 71.44 94 VAL A N 1
ATOM 760 C CA . VAL A 1 94 ? -16.462 -8.486 15.846 1.00 71.44 94 VAL A CA 1
ATOM 761 C C . VAL A 1 94 ? -17.533 -9.541 16.111 1.00 71.44 94 VAL A C 1
ATOM 763 O O . VAL A 1 94 ? -17.241 -10.540 16.759 1.00 71.44 94 VAL A O 1
ATOM 766 N N . LEU A 1 95 ? -18.722 -9.388 15.518 1.00 71.50 95 LEU A N 1
ATOM 767 C CA . LEU A 1 95 ? -19.800 -10.378 15.626 1.00 71.50 95 LEU A CA 1
ATOM 768 C C . LEU A 1 95 ? -19.382 -11.754 15.087 1.00 71.50 95 LEU A C 1
ATOM 770 O O . LEU A 1 95 ? -19.623 -12.766 15.743 1.00 71.50 95 LEU A O 1
ATOM 774 N N . THR A 1 96 ? -18.722 -11.798 13.926 1.00 73.44 96 THR A N 1
ATOM 775 C CA . THR A 1 96 ? -18.242 -13.048 13.321 1.00 73.44 96 THR A CA 1
ATOM 776 C C . THR A 1 96 ? -17.232 -13.743 14.231 1.00 73.44 96 THR A C 1
ATOM 778 O O . THR A 1 96 ? -17.419 -14.912 14.564 1.00 73.44 96 THR A O 1
ATOM 781 N N . ARG A 1 97 ? -16.229 -13.012 14.736 1.00 71.50 97 ARG A N 1
ATOM 782 C CA . ARG A 1 97 ? -15.225 -13.558 15.666 1.00 71.50 97 ARG A CA 1
ATOM 783 C C . ARG A 1 97 ? -15.850 -14.105 16.946 1.00 71.50 97 ARG A C 1
ATOM 785 O O . ARG A 1 97 ? -15.459 -15.168 17.428 1.00 71.50 97 ARG A O 1
ATOM 792 N N . GLU A 1 98 ? -16.832 -13.401 17.501 1.00 84.44 98 GLU A N 1
ATOM 793 C CA . GLU A 1 98 ? -17.565 -13.864 18.679 1.00 84.44 98 GLU A CA 1
ATOM 794 C C . GLU A 1 98 ? -18.388 -15.125 18.388 1.00 84.44 98 GLU A C 1
ATOM 796 O O . GLU A 1 98 ? -18.440 -16.018 19.234 1.00 84.44 98 GLU A O 1
ATOM 801 N N . SER A 1 99 ? -19.004 -15.233 17.204 1.00 77.88 99 SER A N 1
ATOM 802 C CA . SER A 1 99 ? -19.741 -16.439 16.805 1.00 77.88 99 SER A CA 1
ATOM 803 C C . SER A 1 99 ? -18.829 -17.646 16.589 1.00 77.88 99 SER A C 1
ATOM 805 O O . SER A 1 99 ? -19.143 -1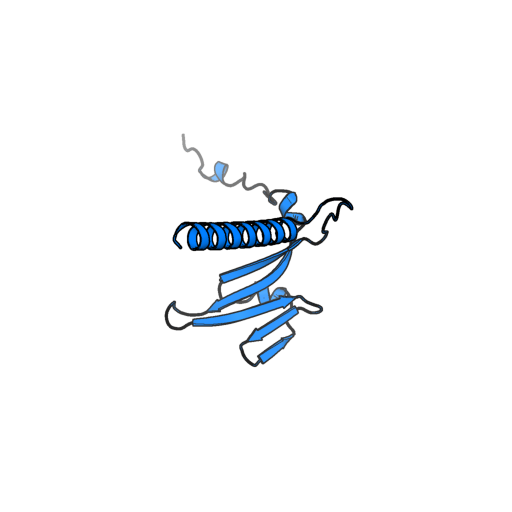8.724 17.086 1.00 77.88 99 SER A O 1
ATOM 807 N N . GLU A 1 100 ? -17.671 -17.460 15.952 1.00 83.25 100 GLU A N 1
ATOM 808 C CA . GLU A 1 100 ? -16.668 -18.515 15.750 1.00 83.25 100 GLU A CA 1
ATOM 809 C C . GLU A 1 100 ? -16.118 -19.007 17.095 1.00 83.25 100 GLU A C 1
ATOM 811 O O . GLU A 1 100 ? -16.009 -20.206 17.333 1.00 83.25 100 GLU A O 1
ATOM 816 N N . THR A 1 101 ? -15.863 -18.083 18.027 1.00 78.12 101 THR A N 1
ATOM 817 C CA . THR A 1 101 ? -15.398 -18.414 19.384 1.00 78.12 101 THR A CA 1
ATOM 818 C C . THR A 1 101 ? -16.443 -19.207 20.176 1.00 78.12 101 THR A C 1
ATOM 820 O O . THR A 1 101 ? -16.087 -20.064 20.985 1.00 78.12 101 THR A O 1
ATOM 823 N N . LYS A 1 102 ? -17.737 -18.924 19.978 1.00 82.44 102 LYS A N 1
ATOM 824 C CA . LYS A 1 102 ? -18.826 -19.678 20.618 1.00 82.44 102 LYS A CA 1
ATOM 825 C C . LYS A 1 102 ? -18.965 -21.076 20.023 1.00 82.44 102 LYS A C 1
ATOM 827 O O . LYS A 1 102 ? -19.011 -22.028 20.791 1.00 82.44 102 LYS A O 1
ATOM 832 N N . GLN A 1 103 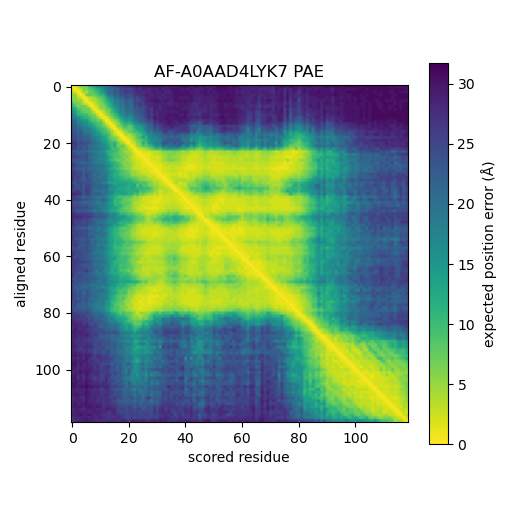? -18.949 -21.194 18.695 1.00 85.25 103 GLN A N 1
ATOM 833 C CA . GLN A 1 103 ? -19.022 -22.488 18.009 1.00 85.25 103 GLN A CA 1
ATOM 834 C C . GLN A 1 103 ? -17.84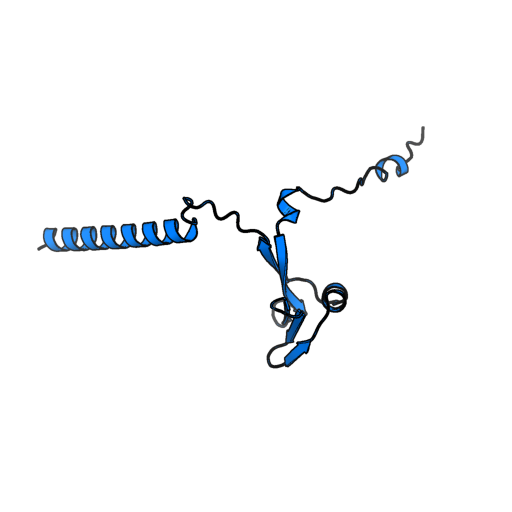6 -23.398 18.380 1.00 85.25 103 GLN A C 1
ATOM 836 O O . GLN A 1 103 ? -18.055 -24.577 18.640 1.00 85.25 103 GLN A O 1
ATOM 841 N N . ALA A 1 104 ? -16.629 -22.855 18.488 1.00 79.75 104 ALA A N 1
ATOM 842 C CA . ALA A 1 104 ? -15.465 -23.625 18.927 1.00 79.75 104 ALA A CA 1
ATOM 843 C C . ALA A 1 104 ? -15.639 -24.183 20.351 1.00 79.75 104 ALA A C 1
ATOM 845 O O . ALA A 1 104 ? -15.370 -25.354 20.590 1.00 79.75 104 ALA A O 1
ATOM 846 N N . LYS A 1 105 ? -16.156 -23.373 21.284 1.00 84.00 105 LYS A N 1
ATOM 847 C CA . LYS A 1 105 ? -16.406 -23.801 22.672 1.00 84.00 105 LYS A CA 1
ATOM 848 C C . LYS A 1 105 ? -17.549 -24.802 22.805 1.00 84.00 105 LYS A C 1
ATOM 850 O O . LYS A 1 105 ? -17.519 -25.632 23.706 1.00 84.00 105 LYS A O 1
ATOM 855 N N . GLU A 1 106 ? -18.585 -24.682 21.981 1.00 84.19 106 GLU A N 1
ATOM 856 C CA . GLU A 1 106 ? -19.676 -25.662 21.940 1.00 84.19 106 GLU A CA 1
ATOM 857 C C . GLU A 1 106 ? -19.169 -26.994 21.395 1.00 84.19 106 GLU A C 1
ATOM 859 O O . GLU A 1 106 ? -19.385 -28.021 22.029 1.00 84.19 106 GLU A O 1
ATOM 864 N N . HIS A 1 107 ? -18.385 -26.962 20.317 1.00 84.94 107 HIS A N 1
ATOM 865 C CA . HIS A 1 107 ? -17.767 -28.159 19.762 1.00 84.94 107 HIS A CA 1
ATOM 866 C C . HIS A 1 107 ? -16.810 -28.845 20.752 1.00 84.94 107 HIS A C 1
ATOM 868 O O . HIS A 1 107 ? -16.838 -30.062 20.884 1.00 84.94 107 HIS A O 1
ATOM 874 N N . GLU A 1 108 ? -16.003 -28.085 21.504 1.00 79.06 108 GLU A N 1
ATOM 875 C CA . GLU A 1 108 ? -15.147 -28.639 22.568 1.00 79.06 108 GLU A CA 1
ATOM 876 C C . GLU A 1 108 ? -15.961 -29.365 23.650 1.00 79.06 108 GLU A C 1
ATOM 878 O O . GLU A 1 108 ? -15.583 -30.456 24.068 1.00 79.06 108 GLU A O 1
ATOM 883 N N . ARG A 1 109 ? -17.103 -28.801 24.065 1.00 84.69 109 ARG A N 1
ATOM 884 C CA . ARG A 1 109 ? -17.992 -29.425 25.060 1.00 84.69 109 ARG A CA 1
ATOM 885 C C . ARG A 1 109 ? -18.661 -30.687 24.534 1.00 84.69 109 ARG A C 1
ATOM 887 O O . ARG A 1 109 ? -18.750 -31.660 25.266 1.00 84.69 109 ARG A O 1
ATOM 894 N N . GLU A 1 110 ? -19.103 -30.681 23.279 1.00 83.62 110 GLU A N 1
ATOM 895 C CA . GLU A 1 110 ? -19.678 -31.865 22.632 1.00 83.62 110 GLU A CA 1
ATOM 896 C C . GLU A 1 110 ? -18.652 -32.999 22.551 1.00 83.62 110 GLU A C 1
ATOM 898 O O . GLU A 1 110 ? -18.966 -34.138 22.883 1.00 83.62 110 GLU A O 1
ATOM 903 N N . VAL A 1 111 ? -17.406 -32.684 22.188 1.00 85.19 111 VAL A N 1
ATOM 904 C CA . VAL A 1 111 ? -16.311 -33.662 22.146 1.00 85.19 111 VAL A CA 1
ATOM 905 C C . VAL A 1 111 ? -15.977 -34.193 23.546 1.00 85.19 111 VAL A C 1
ATOM 907 O O . VAL A 1 111 ? -15.729 -35.389 23.698 1.00 85.19 111 VAL A O 1
ATOM 910 N N . GLU A 1 112 ? -15.982 -33.341 24.576 1.00 80.31 112 GLU A N 1
ATOM 911 C CA . GLU A 1 112 ? -15.789 -33.762 25.972 1.00 80.31 112 GLU A CA 1
ATOM 912 C C . GLU A 1 112 ? -16.933 -34.660 26.474 1.00 80.31 112 GLU A C 1
ATOM 914 O O . GLU A 1 112 ? -16.670 -35.696 27.091 1.00 80.31 112 GLU A O 1
ATOM 919 N N . ASP A 1 113 ? -18.185 -34.310 26.173 1.00 85.31 113 ASP A N 1
ATOM 920 C CA . ASP A 1 113 ? -19.372 -35.083 26.551 1.00 85.31 113 ASP A CA 1
ATOM 921 C C . ASP A 1 113 ? -19.426 -36.437 25.814 1.00 85.31 113 ASP A C 1
ATOM 923 O O . ASP A 1 113 ? -19.733 -37.464 26.426 1.00 85.31 113 ASP A O 1
ATOM 927 N N . GLU A 1 114 ? -19.071 -36.481 24.524 1.00 80.25 114 GLU A N 1
ATOM 928 C CA . GLU A 1 114 ? -18.959 -37.724 23.745 1.00 80.25 114 GLU A CA 1
ATOM 929 C C . GLU A 1 114 ? -17.828 -38.627 24.257 1.00 80.25 114 GLU A C 1
ATOM 931 O O . GLU A 1 114 ? -17.996 -39.848 24.367 1.00 80.25 114 GLU A O 1
ATOM 936 N N . LEU A 1 115 ? -16.683 -38.040 24.620 1.00 80.00 115 LEU A N 1
ATOM 937 C CA . LEU A 1 115 ? -15.570 -38.775 25.215 1.00 80.00 115 LEU A CA 1
ATOM 938 C C . LEU A 1 115 ? -15.970 -39.375 26.567 1.00 80.00 115 LEU A C 1
ATOM 940 O O . LEU A 1 115 ? -15.646 -40.530 26.840 1.00 80.00 115 LEU A O 1
ATOM 944 N N . PHE A 1 116 ? -16.702 -38.623 27.392 1.00 75.81 116 PHE A N 1
ATOM 945 C CA . PHE A 1 116 ? -17.182 -39.088 28.692 1.00 75.81 116 PHE A CA 1
ATOM 946 C C . PHE A 1 116 ? -18.279 -40.157 28.573 1.00 75.81 116 PHE A C 1
ATOM 948 O O . PHE A 1 116 ? -18.325 -41.072 29.387 1.00 75.81 116 PHE A O 1
ATOM 955 N N . ALA A 1 117 ? -19.132 -40.091 27.547 1.00 77.50 117 ALA A N 1
ATOM 956 C CA . ALA A 1 117 ? -20.177 -41.088 27.295 1.00 77.50 117 ALA A CA 1
ATOM 957 C C . ALA A 1 117 ? -19.648 -42.432 26.754 1.00 77.50 117 ALA A C 1
ATOM 959 O O . ALA A 1 117 ? -20.376 -43.426 26.760 1.00 77.50 117 ALA A O 1
ATOM 960 N N . THR A 1 118 ? -18.401 -42.467 26.274 1.00 74.19 118 THR A N 1
ATOM 961 C CA . THR A 1 118 ? -17.767 -43.667 25.699 1.00 74.19 118 THR A CA 1
ATOM 962 C C . THR A 1 118 ? -16.910 -44.444 26.721 1.00 74.19 118 THR A C 1
ATOM 964 O O . THR A 1 118 ? -16.417 -45.529 26.404 1.00 74.19 118 THR A O 1
ATOM 967 N N . VAL A 1 119 ? -16.738 -43.919 27.944 1.00 62.12 119 VAL A N 1
ATOM 968 C CA . VAL A 1 119 ? -15.987 -44.530 29.066 1.00 62.12 119 VAL A CA 1
ATOM 969 C C . VAL A 1 119 ? -16.932 -45.226 30.042 1.00 62.12 119 VAL A C 1
ATOM 971 O O . VAL A 1 119 ? -16.575 -46.340 30.492 1.00 62.12 119 VAL A O 1
#

InterPro domains:
  IPR001394 Peptidase C19, ubiquitin carboxyl-terminal hydrolase [PF00443] (19-73)
  IPR028889 Ubiquitin specific protease UPS, catalytic domain [PS50235] (1-81)
  IPR038765 Papain-like cysteine peptidase superfamily [SSF54001] (20-84)